Protein AF-A0A949H3P2-F1 (afdb_monomer)

Radius of gyration: 24.81 Å; Cα contacts (8 Å, |Δi|>4): 104; chains: 1; bounding box: 67×54×88 Å

Structure (mmCIF, N/CA/C/O backbone):
data_AF-A0A949H3P2-F1
#
_entry.id   AF-A0A949H3P2-F1
#
loop_
_atom_site.group_PDB
_atom_site.id
_atom_site.type_symbol
_atom_site.label_atom_id
_atom_site.label_alt_id
_atom_site.label_comp_id
_atom_site.label_asym_id
_atom_site.label_entity_id
_atom_site.label_seq_id
_atom_site.pdbx_PDB_ins_code
_atom_site.Cartn_x
_atom_site.Cartn_y
_atom_site.Cartn_z
_atom_site.occupancy
_atom_site.B_iso_or_equiv
_atom_site.auth_seq_id
_atom_site.auth_comp_id
_atom_site.auth_asym_id
_atom_site.auth_atom_id
_atom_site.pdbx_PDB_model_num
ATOM 1 N N . MET A 1 1 ? -2.765 39.772 37.974 1.00 47.19 1 MET A N 1
ATOM 2 C CA . MET A 1 1 ? -1.902 38.579 37.966 1.00 47.19 1 MET A CA 1
ATOM 3 C C . MET A 1 1 ? -2.764 37.468 37.412 1.00 47.19 1 MET A C 1
ATOM 5 O O . MET A 1 1 ? -3.683 37.056 38.102 1.00 47.19 1 MET A O 1
ATOM 9 N N . SER A 1 2 ? -2.612 37.157 36.127 1.00 53.91 2 SER A N 1
ATOM 10 C CA . SER A 1 2 ? -3.317 36.049 35.480 1.00 53.91 2 SER A CA 1
ATOM 11 C C . SER A 1 2 ? -2.620 34.759 35.886 1.00 53.91 2 SER A C 1
ATOM 13 O O . SER A 1 2 ? -1.407 34.658 35.737 1.00 53.91 2 SER A O 1
ATOM 15 N N . GLU A 1 3 ? -3.372 33.832 36.465 1.00 58.78 3 GLU A N 1
ATOM 16 C CA . GLU A 1 3 ? -2.893 32.491 36.778 1.00 58.78 3 GLU A CA 1
ATOM 17 C C . GLU A 1 3 ? -2.664 31.757 35.453 1.00 58.78 3 GLU A C 1
ATOM 19 O O . GLU A 1 3 ? -3.618 31.399 34.760 1.00 58.78 3 GLU A O 1
ATOM 24 N N . ASP A 1 4 ? -1.393 31.602 35.074 1.00 55.44 4 ASP A N 1
ATOM 25 C CA . ASP A 1 4 ? -0.983 30.691 34.009 1.00 55.44 4 ASP A CA 1
ATOM 26 C C . ASP A 1 4 ? -1.389 29.282 34.438 1.00 55.44 4 ASP A C 1
ATOM 28 O O . ASP A 1 4 ? -0.782 28.659 35.307 1.00 55.44 4 ASP A O 1
ATOM 32 N N . THR A 1 5 ? -2.495 28.811 33.872 1.00 59.44 5 THR A N 1
ATOM 33 C CA . THR A 1 5 ? -2.928 27.429 34.030 1.00 59.44 5 THR A CA 1
ATOM 34 C C . THR A 1 5 ? -2.020 26.593 33.139 1.00 59.44 5 THR A C 1
ATOM 36 O O . THR A 1 5 ? -2.173 26.609 31.918 1.00 59.44 5 THR A O 1
ATOM 39 N N . GLU A 1 6 ? -1.042 25.909 33.733 1.00 57.25 6 GLU A N 1
ATOM 40 C CA . GLU A 1 6 ? -0.244 24.907 33.028 1.00 57.25 6 GLU A CA 1
ATOM 41 C C . GLU A 1 6 ? -1.184 23.804 32.531 1.00 57.25 6 GLU A C 1
ATOM 43 O O . GLU A 1 6 ? -1.731 23.018 33.304 1.00 57.25 6 GLU A O 1
ATOM 48 N N . VAL A 1 7 ? -1.430 23.789 31.222 1.00 65.62 7 VAL A N 1
ATOM 49 C CA . VAL A 1 7 ? -2.172 22.713 30.570 1.00 65.62 7 VAL A CA 1
ATOM 50 C C . VAL A 1 7 ? -1.213 21.539 30.420 1.00 65.62 7 VAL A C 1
ATOM 52 O O . VAL A 1 7 ? -0.327 21.554 29.566 1.00 65.62 7 VAL A O 1
ATOM 55 N N . GLU A 1 8 ? -1.379 20.528 31.267 1.00 52.94 8 GLU A N 1
ATOM 56 C CA . GLU A 1 8 ? -0.684 19.251 31.137 1.00 52.94 8 GLU A CA 1
ATOM 57 C C . GLU A 1 8 ? -1.173 18.548 29.860 1.00 52.94 8 GLU A C 1
ATOM 59 O O . GLU A 1 8 ? -2.306 18.071 29.773 1.00 52.94 8 GLU A O 1
ATOM 64 N N . TYR A 1 9 ? -0.327 18.532 28.828 1.00 47.56 9 TYR A N 1
ATOM 65 C CA . TYR A 1 9 ? -0.594 17.791 27.600 1.00 47.56 9 TYR A CA 1
ATOM 66 C C . TYR A 1 9 ? -0.363 16.302 27.854 1.00 47.56 9 TYR A C 1
ATOM 68 O O . TYR A 1 9 ? 0.761 15.807 27.775 1.00 47.56 9 TYR A O 1
ATOM 76 N N . VAL A 1 10 ? -1.442 15.577 28.136 1.00 54.66 10 VAL A N 1
ATOM 77 C CA . VAL A 1 10 ? -1.427 14.113 28.123 1.00 54.66 10 VAL A CA 1
ATOM 78 C C . VAL A 1 10 ? -1.376 13.671 26.663 1.00 54.66 10 VAL A C 1
ATOM 80 O O . VAL A 1 10 ? -2.341 13.852 25.917 1.00 54.66 10 VAL A O 1
ATOM 83 N N . ALA A 1 11 ? -0.229 13.137 26.235 1.00 51.66 11 ALA A N 1
ATOM 84 C CA . ALA A 1 11 ? -0.113 12.523 24.921 1.00 51.66 11 ALA A CA 1
ATOM 85 C C . ALA A 1 11 ? -1.150 11.388 24.816 1.00 51.66 11 ALA A C 1
ATOM 87 O O . ALA A 1 11 ? -1.267 10.592 25.750 1.00 51.66 11 ALA A O 1
ATOM 88 N N . PRO A 1 12 ? -1.931 11.320 23.729 1.00 49.44 12 PRO A N 1
ATOM 89 C CA . PRO A 1 12 ? -2.930 10.276 23.582 1.00 49.44 12 PRO A CA 1
ATOM 90 C C . PRO A 1 12 ? -2.289 8.882 23.644 1.00 49.44 12 PRO A C 1
ATOM 92 O O . PRO A 1 12 ? -1.282 8.636 22.989 1.00 49.44 12 PRO A O 1
ATOM 95 N N . GLU A 1 13 ? -2.901 7.955 24.388 1.00 55.50 13 GLU A N 1
ATOM 96 C CA . GLU A 1 13 ? -2.441 6.557 24.520 1.00 55.50 13 GLU A CA 1
ATOM 97 C C . GLU A 1 13 ? -2.576 5.732 23.224 1.00 55.50 13 GLU A C 1
ATOM 99 O O . GLU A 1 13 ? -2.199 4.563 23.185 1.00 55.50 13 GLU A O 1
ATOM 104 N N . TYR A 1 14 ? -3.132 6.308 22.155 1.00 54.78 14 TYR A N 1
ATOM 105 C CA . TYR A 1 14 ? -3.393 5.608 20.903 1.00 54.78 14 TYR A CA 1
ATOM 106 C C . TYR A 1 14 ? -2.238 5.772 19.917 1.00 54.78 14 TYR A C 1
ATOM 108 O O . TYR A 1 14 ? -1.841 6.873 19.535 1.00 54.78 14 TYR A O 1
ATOM 116 N N . GLU A 1 15 ? -1.741 4.628 19.466 1.00 71.44 15 GLU A N 1
ATOM 117 C CA . GLU A 1 15 ? -0.728 4.500 18.431 1.00 71.44 15 GLU A CA 1
ATOM 118 C C . GLU A 1 15 ? -1.232 5.099 17.102 1.00 71.44 15 GLU A C 1
ATOM 120 O O . GLU A 1 15 ? -2.296 4.730 16.592 1.00 71.44 15 GLU A O 1
ATOM 125 N N . SER A 1 16 ? -0.486 6.059 16.550 1.00 83.44 16 SER A N 1
ATOM 126 C CA . SER A 1 16 ? -0.881 6.766 15.329 1.00 83.44 16 SER A CA 1
ATOM 127 C C . SER A 1 16 ? -0.686 5.884 14.099 1.00 83.44 16 SER A C 1
ATOM 129 O O . SER A 1 16 ? 0.437 5.526 13.753 1.00 83.44 16 SER A O 1
ATOM 131 N N . VAL A 1 17 ? -1.779 5.617 13.382 1.00 85.00 17 VAL A N 1
ATOM 132 C CA . VAL A 1 17 ? -1.786 4.870 12.112 1.00 85.00 17 VAL A CA 1
ATOM 133 C C . VAL A 1 17 ? -0.827 5.472 11.085 1.00 85.00 17 VAL A C 1
ATOM 135 O O . VAL A 1 17 ? -0.111 4.743 10.407 1.00 85.00 17 VAL A O 1
ATOM 138 N N . LEU A 1 18 ? -0.760 6.803 11.002 1.00 83.19 18 LEU A N 1
ATOM 139 C CA . LEU A 1 18 ? 0.145 7.476 10.072 1.00 83.19 18 LEU A CA 1
ATOM 140 C C . LEU A 1 18 ? 1.610 7.344 10.501 1.00 83.19 18 LEU A C 1
ATOM 142 O O . LEU A 1 18 ? 2.471 7.183 9.645 1.00 83.19 18 LEU A O 1
ATOM 146 N N . LEU A 1 19 ? 1.900 7.364 11.808 1.00 82.69 19 LEU A N 1
ATOM 147 C CA . LEU A 1 19 ? 3.266 7.135 12.296 1.00 82.69 19 LEU A CA 1
ATOM 148 C C . LEU A 1 19 ? 3.689 5.673 12.122 1.00 82.69 19 LEU A C 1
ATOM 150 O O . LEU A 1 19 ? 4.838 5.413 11.784 1.00 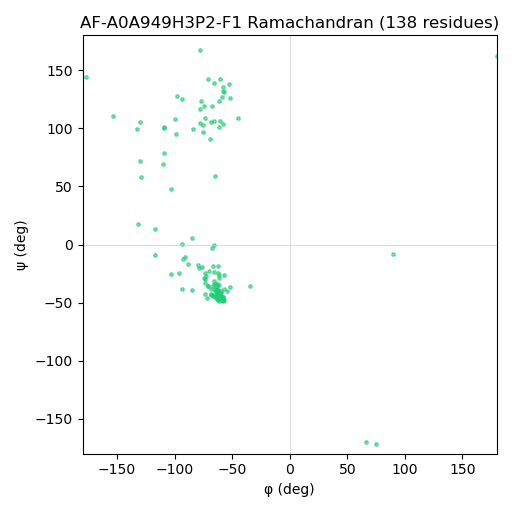82.69 19 LEU A O 1
ATOM 154 N N . ASN A 1 20 ? 2.766 4.728 12.291 1.00 82.69 20 ASN A N 1
ATOM 155 C CA . ASN A 1 20 ? 3.016 3.313 12.026 1.00 82.69 20 ASN A CA 1
ATOM 156 C C . ASN A 1 20 ? 3.287 3.053 10.547 1.00 82.69 20 ASN A C 1
ATOM 158 O O . ASN A 1 20 ? 4.238 2.349 10.216 1.00 82.69 20 ASN A O 1
ATOM 162 N N . ALA A 1 21 ? 2.476 3.644 9.666 1.00 84.12 21 ALA A N 1
ATOM 163 C CA . ALA A 1 21 ? 2.696 3.598 8.228 1.00 84.12 21 ALA A CA 1
ATOM 164 C C . ALA A 1 21 ? 4.068 4.190 7.883 1.00 84.12 21 ALA A C 1
ATOM 166 O O . ALA A 1 21 ? 4.862 3.540 7.213 1.00 84.12 21 ALA A O 1
ATOM 167 N N . PHE A 1 22 ? 4.398 5.360 8.434 1.00 80.56 22 PHE A N 1
ATOM 168 C CA . PHE A 1 22 ? 5.703 5.990 8.250 1.00 80.56 22 PHE A CA 1
ATOM 169 C C . PHE A 1 22 ? 6.868 5.096 8.717 1.00 80.56 22 PHE A C 1
ATOM 171 O O . PHE A 1 22 ? 7.848 4.928 7.999 1.00 80.56 22 PHE A O 1
ATOM 178 N N . ALA A 1 23 ? 6.762 4.463 9.888 1.00 78.31 23 ALA A N 1
ATOM 179 C CA . ALA A 1 23 ? 7.802 3.576 10.417 1.00 78.31 23 ALA A CA 1
ATOM 180 C C . ALA A 1 23 ? 7.943 2.251 9.639 1.00 78.31 23 ALA A C 1
ATOM 182 O O . ALA A 1 23 ? 8.989 1.602 9.698 1.00 78.31 23 ALA A O 1
ATOM 183 N N . LEU A 1 24 ? 6.888 1.825 8.937 1.00 74.81 24 LEU A N 1
ATOM 184 C CA . LEU A 1 24 ? 6.923 0.674 8.034 1.00 74.81 24 LEU A CA 1
ATOM 185 C C . LEU A 1 24 ? 7.673 0.979 6.740 1.00 74.81 24 LEU A C 1
ATOM 187 O O . LEU A 1 24 ? 8.287 0.070 6.187 1.00 74.81 24 LEU A O 1
ATOM 191 N N . VAL A 1 25 ? 7.606 2.223 6.263 1.00 73.81 25 VAL A N 1
ATOM 192 C CA . VAL A 1 25 ? 8.110 2.590 4.933 1.00 73.81 25 VAL A CA 1
ATOM 193 C C . VAL A 1 25 ? 9.448 3.307 4.946 1.00 73.81 25 VAL A C 1
ATOM 195 O O . VAL A 1 25 ? 10.209 3.226 3.985 1.00 73.81 25 VAL A O 1
ATOM 198 N N . ASN A 1 26 ? 9.765 3.980 6.046 1.00 72.06 26 ASN A N 1
ATOM 199 C CA . ASN A 1 26 ? 10.984 4.749 6.167 1.00 72.06 26 ASN A CA 1
ATOM 200 C C . ASN A 1 26 ? 12.043 3.944 6.936 1.00 72.06 26 ASN A C 1
ATOM 202 O O . ASN A 1 26 ? 11.944 3.739 8.148 1.00 72.06 26 ASN A O 1
ATOM 206 N N . SER A 1 27 ? 13.066 3.484 6.211 1.00 64.06 27 SER A N 1
ATOM 207 C CA . SER A 1 27 ? 14.192 2.699 6.739 1.00 64.06 27 SER A CA 1
ATOM 208 C C . SER A 1 27 ? 15.015 3.441 7.791 1.00 64.06 27 SER A C 1
ATOM 210 O O . SER A 1 27 ? 15.580 2.801 8.676 1.00 64.06 27 SER A O 1
ATOM 212 N N . GLU A 1 28 ? 15.030 4.775 7.760 1.00 65.06 28 GLU A N 1
ATOM 213 C CA . GLU A 1 28 ? 15.676 5.603 8.783 1.00 65.06 28 GLU A CA 1
ATOM 214 C C . GLU A 1 28 ? 14.817 5.734 10.052 1.00 65.06 28 GLU A C 1
ATOM 216 O O . GLU A 1 28 ? 15.335 6.033 11.129 1.00 65.06 28 GLU A O 1
ATOM 221 N N . ALA A 1 29 ? 13.507 5.488 9.947 1.00 58.28 29 ALA A N 1
ATOM 222 C CA . ALA A 1 29 ? 12.546 5.673 11.030 1.00 58.28 29 ALA A CA 1
ATOM 223 C C . ALA A 1 29 ? 12.293 4.414 11.877 1.00 58.28 29 ALA A C 1
ATOM 225 O O . ALA A 1 29 ? 11.685 4.521 12.946 1.00 58.28 29 ALA A O 1
ATOM 226 N N . GLY A 1 30 ? 12.738 3.222 11.455 1.00 59.06 30 GLY A N 1
ATOM 227 C CA . GLY A 1 30 ? 12.522 2.019 12.259 1.00 59.06 30 GLY A CA 1
ATOM 228 C C . GLY A 1 30 ? 13.053 0.698 11.701 1.00 59.06 30 GLY A C 1
ATOM 229 O O . GLY A 1 30 ? 13.284 0.519 10.510 1.00 59.06 30 GLY A O 1
ATOM 230 N N . ALA A 1 31 ? 13.175 -0.284 12.601 1.00 63.19 31 ALA A N 1
ATOM 231 C CA . ALA A 1 31 ? 13.679 -1.627 12.296 1.00 63.19 31 ALA A CA 1
ATOM 232 C C . ALA A 1 31 ? 12.766 -2.452 11.366 1.00 63.19 31 ALA A C 1
ATOM 234 O O . ALA A 1 31 ? 13.226 -3.433 10.789 1.00 63.19 31 ALA A O 1
ATOM 235 N N . ARG A 1 32 ? 11.480 -2.087 11.223 1.00 64.25 32 ARG A N 1
ATOM 236 C CA . ARG A 1 32 ? 10.526 -2.829 10.376 1.00 64.25 32 ARG A CA 1
ATOM 237 C C . ARG A 1 32 ? 10.773 -2.609 8.886 1.00 64.25 32 ARG A C 1
ATOM 239 O O . ARG A 1 32 ? 10.757 -3.585 8.148 1.00 64.25 32 ARG A O 1
ATOM 246 N N . ALA A 1 33 ? 11.042 -1.378 8.459 1.00 65.12 33 ALA A N 1
ATOM 247 C CA . ALA A 1 33 ? 11.333 -1.063 7.059 1.00 65.12 33 ALA A CA 1
ATOM 248 C C . ALA A 1 33 ? 12.596 -1.787 6.546 1.00 65.12 33 ALA A C 1
ATOM 250 O O . ALA A 1 33 ? 12.633 -2.264 5.413 1.00 65.12 33 ALA A O 1
ATOM 251 N N . ALA A 1 34 ? 13.603 -1.974 7.408 1.00 66.88 34 ALA A N 1
ATOM 252 C CA . ALA A 1 34 ? 14.844 -2.671 7.058 1.00 66.88 34 ALA A CA 1
ATOM 253 C C . ALA A 1 34 ? 14.652 -4.152 6.666 1.00 66.88 34 ALA A C 1
ATOM 255 O O . ALA A 1 34 ? 15.530 -4.731 6.034 1.00 66.88 34 ALA A O 1
ATOM 256 N N . LEU A 1 35 ? 13.521 -4.771 7.025 1.00 70.25 35 LEU A N 1
ATOM 257 C CA . LEU A 1 35 ? 13.233 -6.175 6.707 1.00 70.25 35 LEU A CA 1
ATOM 258 C C . LEU A 1 35 ? 12.815 -6.400 5.247 1.00 70.25 35 LEU A C 1
ATOM 260 O O . LEU A 1 35 ? 12.878 -7.535 4.783 1.00 70.25 35 LEU A O 1
ATOM 264 N N . TYR A 1 36 ? 12.374 -5.353 4.543 1.00 69.00 36 TYR A N 1
ATOM 265 C CA . TYR A 1 36 ? 11.751 -5.470 3.217 1.00 69.00 36 TYR A CA 1
ATOM 266 C C . 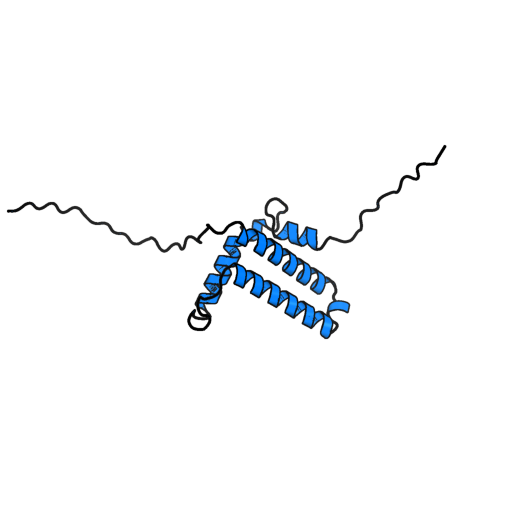TYR A 1 36 ? 12.545 -4.773 2.100 1.00 69.00 36 TYR A C 1
ATOM 268 O O . TYR A 1 36 ? 12.270 -4.992 0.922 1.00 69.00 36 TYR A O 1
ATOM 276 N N . GLY A 1 37 ? 13.579 -4.003 2.456 1.00 74.00 37 GLY A N 1
ATOM 277 C CA . GLY A 1 37 ? 14.376 -3.233 1.502 1.00 74.00 37 GLY A CA 1
ATOM 278 C C . GLY A 1 37 ? 13.651 -1.977 0.993 1.00 74.00 37 GLY A C 1
ATOM 279 O O . GLY A 1 37 ? 12.617 -1.589 1.543 1.00 74.00 37 GLY A O 1
ATOM 280 N N . PRO A 1 38 ? 14.210 -1.292 -0.018 1.00 79.25 38 PRO A N 1
ATOM 281 C CA . PRO A 1 38 ? 13.618 -0.077 -0.559 1.00 79.25 38 PRO A CA 1
ATOM 282 C C . PRO A 1 38 ? 12.274 -0.318 -1.255 1.00 79.25 38 PRO A C 1
ATOM 284 O O . PRO A 1 38 ? 12.108 -1.259 -2.030 1.00 79.25 38 PRO A O 1
ATOM 287 N N . PHE A 1 39 ? 11.321 0.587 -1.027 1.00 79.75 39 PHE A N 1
ATOM 288 C CA . PHE A 1 39 ? 9.946 0.449 -1.518 1.00 79.75 39 PHE A CA 1
ATOM 289 C C . PHE A 1 39 ? 9.849 0.345 -3.047 1.00 79.75 39 PHE A C 1
ATOM 291 O O . PHE A 1 39 ? 9.135 -0.509 -3.565 1.00 79.75 39 PHE A O 1
ATOM 298 N N . TRP A 1 40 ? 10.584 1.183 -3.782 1.00 80.75 40 TRP A N 1
ATOM 299 C CA . TRP A 1 40 ? 10.546 1.196 -5.250 1.00 80.75 40 TRP A CA 1
ATOM 300 C C . TRP A 1 40 ? 11.045 -0.118 -5.871 1.00 80.75 40 TRP A C 1
ATOM 302 O O . TRP A 1 40 ? 10.527 -0.547 -6.900 1.00 80.75 40 TRP A O 1
ATOM 312 N N . GLU A 1 41 ? 12.021 -0.781 -5.246 1.00 84.50 41 GLU A N 1
ATOM 313 C CA . GLU A 1 41 ? 12.517 -2.085 -5.697 1.00 84.50 41 GLU A CA 1
ATOM 314 C C . GLU A 1 41 ? 11.457 -3.164 -5.503 1.00 84.50 41 GLU A C 1
ATOM 316 O O . GLU A 1 41 ? 11.225 -3.974 -6.401 1.00 84.50 41 GLU A O 1
ATOM 321 N N . ASP A 1 42 ? 10.768 -3.151 -4.361 1.00 83.50 42 ASP A N 1
ATOM 322 C CA . ASP A 1 42 ? 9.762 -4.161 -4.060 1.00 83.50 42 ASP A CA 1
ATOM 323 C C . ASP A 1 42 ? 8.599 -4.133 -5.056 1.00 83.50 42 ASP A C 1
ATOM 325 O O . ASP A 1 42 ? 8.229 -5.165 -5.618 1.00 83.50 42 ASP A O 1
ATOM 329 N N . TYR A 1 43 ? 8.074 -2.949 -5.375 1.00 87.25 43 TYR A N 1
ATOM 330 C CA . TYR A 1 43 ? 6.946 -2.850 -6.303 1.00 87.25 43 TYR A CA 1
ATOM 331 C C . TYR A 1 43 ? 7.313 -3.078 -7.761 1.00 87.25 43 TYR A C 1
ATOM 333 O O . TYR A 1 43 ? 6.485 -3.605 -8.507 1.00 87.25 43 TYR A O 1
ATOM 341 N N . ARG A 1 44 ? 8.545 -2.766 -8.173 1.00 87.56 44 ARG A N 1
ATOM 342 C CA . ARG A 1 44 ? 9.040 -3.197 -9.486 1.00 87.56 44 ARG A CA 1
ATOM 343 C C . ARG A 1 44 ? 9.120 -4.727 -9.567 1.00 87.56 44 ARG A C 1
ATOM 345 O O . ARG A 1 44 ? 8.717 -5.292 -10.582 1.00 87.56 44 ARG A O 1
ATOM 352 N N . ARG A 1 45 ? 9.537 -5.415 -8.491 1.00 87.31 45 ARG A N 1
ATOM 353 C CA . ARG A 1 45 ? 9.507 -6.892 -8.430 1.00 87.31 45 ARG A CA 1
ATOM 354 C C . ARG A 1 45 ? 8.079 -7.422 -8.517 1.00 87.31 45 ARG A C 1
ATOM 356 O O . ARG A 1 45 ? 7.825 -8.339 -9.292 1.00 87.31 45 ARG A O 1
ATOM 363 N N . VAL A 1 46 ? 7.140 -6.835 -7.772 1.00 87.62 46 VAL A N 1
ATOM 364 C CA . VAL A 1 46 ? 5.718 -7.224 -7.825 1.00 87.62 46 VAL A CA 1
ATOM 365 C C . VAL A 1 46 ? 5.143 -7.046 -9.231 1.00 87.62 46 VAL A C 1
ATOM 367 O O . VAL A 1 46 ? 4.479 -7.957 -9.723 1.00 87.62 46 VAL A O 1
ATOM 370 N N . ALA A 1 47 ? 5.412 -5.914 -9.886 1.00 87.12 47 ALA A N 1
ATOM 371 C CA . ALA A 1 47 ? 4.984 -5.652 -11.258 1.00 87.12 47 ALA A CA 1
ATOM 372 C C . ALA A 1 47 ? 5.541 -6.701 -12.235 1.00 87.12 47 ALA A C 1
ATOM 374 O O . ALA A 1 47 ? 4.780 -7.300 -12.991 1.00 87.12 47 ALA A O 1
ATOM 375 N N . SER A 1 48 ? 6.844 -6.990 -12.154 1.00 85.44 48 SER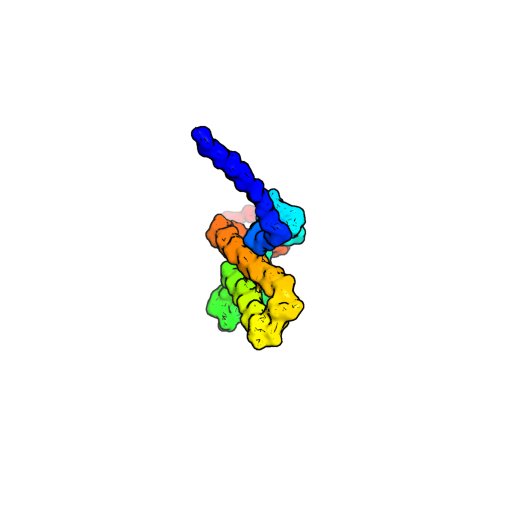 A N 1
ATOM 376 C CA . SER A 1 48 ? 7.503 -8.019 -12.969 1.00 85.44 48 SER A CA 1
ATOM 377 C C . SER A 1 48 ? 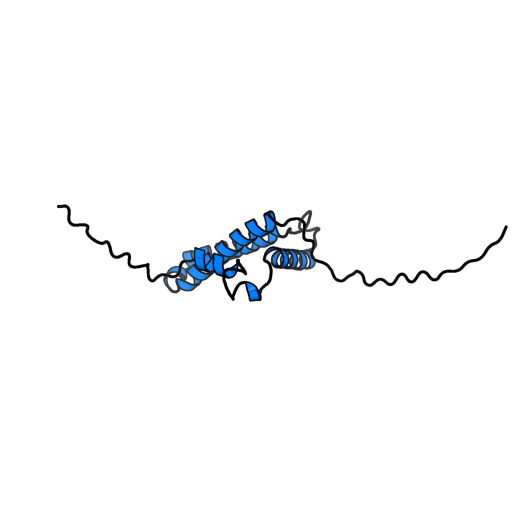6.874 -9.407 -12.775 1.00 85.44 48 SER A C 1
ATOM 379 O O . SER A 1 48 ? 6.472 -10.053 -13.744 1.00 85.44 48 SER A O 1
ATOM 381 N N . ILE A 1 49 ? 6.677 -9.835 -11.520 1.00 84.62 49 ILE A N 1
ATOM 382 C CA . ILE A 1 49 ? 6.014 -11.109 -11.201 1.00 84.62 49 ILE A CA 1
ATOM 383 C C . ILE A 1 49 ? 4.595 -11.139 -11.776 1.00 84.62 49 ILE A C 1
ATOM 385 O O . ILE A 1 49 ? 4.216 -12.126 -12.403 1.00 84.62 49 ILE A O 1
ATOM 389 N N . PHE A 1 50 ? 3.805 -10.079 -11.590 1.00 85.44 50 PHE A N 1
ATOM 390 C CA . PHE A 1 50 ? 2.434 -10.030 -12.096 1.00 85.44 50 PHE A CA 1
ATOM 391 C C . PHE A 1 50 ? 2.387 -10.139 -13.625 1.00 85.44 50 PHE A C 1
ATOM 393 O O . PHE A 1 50 ? 1.641 -10.966 -14.148 1.00 85.44 50 PHE A O 1
ATOM 400 N N . ASN A 1 51 ? 3.233 -9.385 -14.327 1.00 86.00 51 ASN A N 1
ATOM 401 C CA . ASN A 1 51 ? 3.313 -9.395 -15.791 1.00 86.00 51 ASN A CA 1
ATOM 402 C C . ASN A 1 51 ? 3.810 -10.741 -16.350 1.00 86.00 51 ASN A C 1
ATOM 404 O O . ASN A 1 51 ? 3.508 -11.088 -17.487 1.00 86.00 51 ASN A O 1
ATOM 408 N N . SER A 1 52 ? 4.542 -11.535 -15.557 1.00 84.50 52 SER A N 1
ATOM 409 C CA . SER A 1 52 ? 4.907 -12.909 -15.938 1.00 84.50 52 SER A CA 1
ATOM 410 C C . SER A 1 52 ? 3.738 -13.901 -15.858 1.00 84.50 52 SER A C 1
ATOM 412 O O . SER A 1 52 ? 3.753 -14.933 -16.526 1.00 84.50 52 SER A O 1
ATOM 414 N N . LEU A 1 53 ? 2.731 -13.608 -15.027 1.00 82.56 53 LEU A N 1
ATOM 415 C CA . LEU A 1 53 ? 1.559 -14.463 -14.816 1.00 82.56 53 LEU A CA 1
ATOM 416 C C . LEU A 1 53 ? 0.396 -14.071 -15.726 1.00 82.56 53 LEU A C 1
ATOM 418 O O . LEU A 1 53 ? -0.339 -14.939 -16.193 1.00 82.56 53 LEU A O 1
ATOM 422 N N . VAL A 1 54 ? 0.222 -12.768 -15.932 1.00 77.69 54 VAL A N 1
ATOM 423 C CA . VAL A 1 54 ? -0.772 -12.180 -16.824 1.00 77.69 54 VAL A CA 1
ATOM 424 C C . VAL A 1 54 ? -0.005 -11.612 -18.008 1.00 77.69 54 VAL A C 1
ATOM 426 O O . VAL A 1 54 ? 0.625 -10.562 -17.855 1.00 77.69 54 VAL A O 1
ATOM 429 N N . PRO A 1 55 ? 0.016 -12.317 -19.150 1.00 62.84 55 PRO A N 1
ATOM 430 C CA . PRO A 1 55 ? 0.825 -11.896 -20.275 1.00 62.84 55 PRO A CA 1
ATOM 431 C C . PRO A 1 55 ? 0.387 -10.500 -20.747 1.00 62.84 55 PRO A C 1
ATOM 433 O O . PRO A 1 55 ? -0.787 -10.129 -20.700 1.00 62.84 55 PRO A O 1
ATOM 436 N N . ALA A 1 56 ? 1.376 -9.693 -21.136 1.00 60.00 56 ALA A N 1
ATOM 437 C CA . ALA A 1 56 ? 1.208 -8.276 -21.461 1.00 60.00 56 ALA A CA 1
ATOM 438 C C . ALA A 1 56 ? 0.334 -8.015 -22.704 1.00 60.00 56 ALA A C 1
ATOM 440 O O . ALA A 1 56 ? 0.112 -6.878 -23.078 1.00 60.00 56 ALA A O 1
ATOM 441 N N . ASP A 1 57 ? -0.180 -9.038 -23.376 1.00 64.25 57 ASP A N 1
ATOM 442 C CA . ASP A 1 57 ? -1.206 -8.892 -24.409 1.00 64.25 57 ASP A CA 1
ATOM 443 C C . ASP A 1 57 ? -2.622 -8.715 -23.825 1.00 64.25 57 ASP A C 1
ATOM 445 O O . ASP A 1 57 ? -3.516 -8.232 -24.521 1.00 64.25 57 ASP A O 1
ATOM 449 N N . GLU A 1 58 ? -2.837 -9.053 -22.548 1.00 64.50 58 GLU A N 1
ATOM 450 C CA . GLU A 1 58 ? -4.096 -8.798 -21.829 1.00 64.50 58 GLU A CA 1
ATOM 451 C C . GLU A 1 58 ? -4.143 -7.411 -21.153 1.00 64.50 58 GLU A C 1
ATOM 453 O O . GLU A 1 58 ? -5.218 -6.915 -20.802 1.00 64.50 58 GLU A O 1
ATOM 458 N N . LEU A 1 59 ? -2.987 -6.765 -20.993 1.00 66.31 59 LEU A N 1
ATOM 459 C CA . LEU A 1 59 ? -2.805 -5.407 -20.481 1.00 66.31 59 LEU A CA 1
ATOM 460 C C . LEU A 1 59 ? -1.898 -4.691 -21.474 1.00 66.31 59 LEU A C 1
ATOM 462 O O . LEU A 1 59 ? -0.723 -4.995 -21.431 1.00 66.31 59 LEU A O 1
ATOM 466 N N . ASP A 1 60 ? -2.403 -3.776 -22.313 1.00 70.12 60 ASP A N 1
ATOM 467 C CA . ASP A 1 60 ? -1.691 -3.186 -23.475 1.00 70.12 60 ASP A CA 1
ATOM 468 C C . ASP A 1 60 ? -0.162 -2.965 -23.314 1.00 70.12 60 ASP A C 1
ATOM 470 O O . ASP A 1 60 ? 0.566 -3.165 -24.281 1.00 70.12 60 ASP A O 1
ATOM 474 N N . ASP A 1 61 ? 0.328 -2.605 -22.115 1.00 73.06 61 ASP A N 1
ATOM 475 C CA . ASP A 1 61 ? 1.756 -2.422 -21.796 1.00 73.06 61 ASP A CA 1
ATOM 476 C C . ASP A 1 61 ? 2.220 -3.124 -20.489 1.00 73.06 61 ASP A C 1
ATOM 478 O O . ASP A 1 61 ? 3.254 -2.788 -19.907 1.00 73.06 61 ASP A O 1
ATOM 482 N N . GLY A 1 62 ? 1.454 -4.092 -19.982 1.00 80.94 62 GLY A N 1
ATOM 483 C CA . GLY A 1 62 ? 1.648 -4.676 -18.656 1.00 80.94 62 GLY A CA 1
ATOM 484 C C . GLY A 1 62 ? 1.381 -3.680 -17.521 1.00 80.94 62 GLY A C 1
ATOM 485 O O 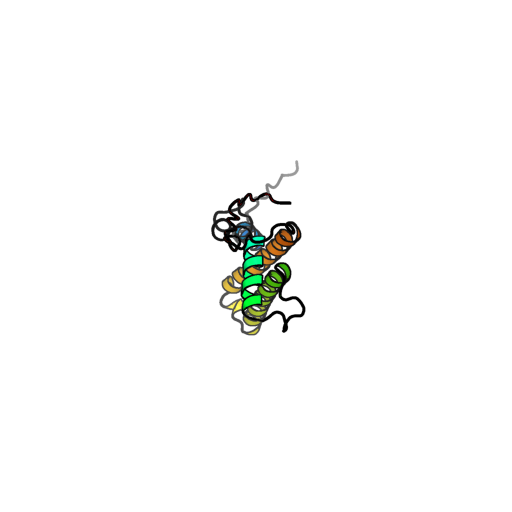. GLY A 1 62 ? 0.828 -2.596 -17.707 1.00 80.94 62 GLY A O 1
ATOM 486 N N . LEU A 1 63 ? 1.735 -4.082 -16.305 1.00 87.00 63 LEU A N 1
ATOM 487 C CA . LEU A 1 63 ? 1.558 -3.297 -15.094 1.00 87.00 63 LEU A CA 1
ATOM 488 C C . LEU A 1 63 ? 2.867 -2.578 -14.725 1.00 87.00 63 LEU A C 1
ATOM 490 O O . LEU A 1 63 ? 3.907 -3.227 -14.608 1.00 87.00 63 LEU A O 1
ATOM 494 N N . THR A 1 64 ? 2.835 -1.260 -14.514 1.00 88.62 64 THR A N 1
ATOM 495 C CA . THR A 1 64 ? 3.979 -0.494 -13.976 1.00 88.62 64 THR A CA 1
ATOM 496 C C . THR A 1 64 ? 4.107 -0.666 -12.458 1.00 88.62 64 THR A C 1
ATOM 498 O O . THR A 1 64 ? 3.183 -1.135 -11.790 1.00 88.62 64 THR A O 1
ATOM 501 N N . ALA A 1 65 ? 5.230 -0.242 -11.866 1.00 89.12 65 ALA A N 1
ATOM 502 C CA . ALA A 1 65 ? 5.408 -0.270 -10.411 1.00 89.12 65 ALA A CA 1
ATOM 503 C C . ALA A 1 65 ? 4.357 0.586 -9.677 1.00 89.12 65 ALA A C 1
ATOM 505 O O . ALA A 1 65 ? 3.781 0.155 -8.680 1.00 89.12 65 ALA A O 1
ATOM 506 N N . GLU A 1 66 ? 4.035 1.772 -10.193 1.00 90.38 66 GLU A N 1
ATOM 507 C CA . GLU A 1 66 ? 2.986 2.642 -9.649 1.00 90.38 66 GLU A CA 1
ATOM 508 C C . GLU A 1 66 ? 1.617 1.967 -9.728 1.00 90.38 66 GLU A C 1
ATOM 510 O O . GLU A 1 66 ? 0.836 2.009 -8.775 1.00 90.38 66 GLU A O 1
ATOM 515 N N . GLN A 1 67 ? 1.331 1.305 -10.849 1.00 89.75 67 GLN A N 1
ATOM 516 C CA . GLN A 1 67 ? 0.102 0.538 -11.009 1.00 89.75 67 GLN A CA 1
ATOM 517 C C . GLN A 1 67 ? 0.067 -0.666 -10.052 1.00 89.75 67 GLN A C 1
ATOM 519 O O . GLN A 1 67 ? -1.001 -0.965 -9.518 1.00 89.75 67 GLN A O 1
ATOM 524 N N . ALA A 1 68 ? 1.207 -1.300 -9.747 1.00 91.12 68 ALA A N 1
ATOM 525 C CA . ALA A 1 68 ? 1.302 -2.381 -8.754 1.00 91.12 68 ALA A CA 1
ATOM 526 C C . ALA A 1 68 ? 0.965 -1.873 -7.356 1.00 91.12 68 ALA A C 1
ATOM 528 O O . ALA A 1 68 ? 0.195 -2.502 -6.626 1.00 91.12 68 ALA A O 1
ATOM 529 N N . ILE A 1 69 ? 1.464 -0.691 -7.002 1.00 91.88 69 ILE A N 1
ATOM 530 C CA . ILE A 1 69 ? 1.133 -0.040 -5.735 1.00 91.88 69 ILE A CA 1
ATOM 531 C C . ILE A 1 69 ? -0.364 0.273 -5.668 1.00 91.88 69 ILE A C 1
ATOM 533 O O . ILE A 1 69 ? -1.024 -0.066 -4.684 1.00 91.88 69 ILE A O 1
ATOM 537 N N . LEU A 1 70 ? -0.936 0.865 -6.720 1.00 91.75 70 LEU A N 1
ATOM 538 C CA . LEU A 1 70 ? -2.367 1.186 -6.776 1.00 91.75 70 LEU A CA 1
ATOM 539 C C . LEU A 1 70 ? -3.254 -0.066 -6.749 1.00 91.75 70 LEU A C 1
ATOM 541 O O . LEU A 1 70 ? -4.326 -0.050 -6.132 1.00 91.75 70 LEU A O 1
ATOM 545 N N . PHE A 1 71 ? -2.805 -1.166 -7.350 1.00 90.88 71 PHE A N 1
ATOM 546 C CA . PHE A 1 71 ? -3.455 -2.468 -7.236 1.00 90.88 71 PHE A CA 1
ATOM 547 C C . PHE A 1 71 ? -3.478 -2.946 -5.776 1.00 90.88 71 PHE A C 1
ATOM 549 O O . PHE A 1 71 ? -4.534 -3.314 -5.252 1.00 90.88 71 PHE A O 1
ATOM 556 N N . MET A 1 72 ? -2.352 -2.843 -5.067 1.00 92.88 72 MET A N 1
ATOM 557 C CA . MET A 1 72 ? -2.259 -3.200 -3.648 1.00 92.88 72 MET A CA 1
ATOM 558 C C . MET A 1 72 ? -3.116 -2.293 -2.753 1.00 92.88 72 MET A C 1
ATOM 560 O O . MET A 1 72 ? -3.799 -2.791 -1.855 1.00 92.88 72 MET A O 1
ATOM 564 N N . VAL A 1 73 ? -3.170 -0.983 -3.016 1.00 94.25 73 VAL A N 1
ATOM 565 C CA . VAL A 1 73 ? -4.093 -0.057 -2.330 1.00 94.25 73 VAL A CA 1
ATOM 566 C C . VAL A 1 73 ? -5.545 -0.473 -2.566 1.00 94.25 73 VAL A C 1
ATOM 568 O O . VAL A 1 73 ? -6.325 -0.563 -1.615 1.00 94.25 73 VAL A O 1
ATOM 571 N N . SER A 1 74 ? -5.907 -0.801 -3.807 1.00 93.81 74 SER A N 1
ATOM 572 C CA . SER A 1 74 ? -7.257 -1.255 -4.160 1.00 93.81 74 SER A CA 1
ATOM 573 C C . SER A 1 74 ? -7.647 -2.530 -3.404 1.00 93.81 74 SER A C 1
ATOM 575 O O . SER A 1 74 ? -8.761 -2.621 -2.884 1.00 93.81 74 SER A O 1
ATOM 577 N N . MET A 1 75 ? -6.715 -3.475 -3.233 1.00 93.00 75 MET A N 1
ATOM 578 C CA . MET A 1 75 ? -6.911 -4.669 -2.400 1.00 93.00 75 MET A CA 1
ATOM 579 C C . MET A 1 75 ? -7.215 -4.321 -0.935 1.00 93.00 75 MET A C 1
ATOM 581 O O . MET A 1 75 ? -8.097 -4.933 -0.324 1.00 93.00 75 MET A O 1
ATOM 585 N N . LYS A 1 76 ? -6.522 -3.331 -0.356 1.00 95.69 76 LYS A N 1
ATOM 586 C CA . LYS A 1 76 ? -6.776 -2.875 1.024 1.00 95.69 76 LYS A CA 1
ATOM 587 C C . LYS A 1 76 ? -8.135 -2.190 1.152 1.00 95.69 76 LYS A C 1
ATOM 589 O O . LYS A 1 76 ? -8.889 -2.512 2.069 1.00 95.69 76 LYS A O 1
ATOM 594 N N . LEU A 1 77 ? -8.500 -1.323 0.207 1.00 94.44 77 LEU A N 1
ATOM 595 C CA . LEU A 1 77 ? -9.819 -0.679 0.184 1.00 94.44 77 LEU A CA 1
ATOM 596 C C . LEU A 1 77 ? -10.958 -1.698 0.039 1.00 94.44 77 LEU A C 1
ATOM 598 O O . LEU A 1 77 ? -11.978 -1.577 0.718 1.00 94.44 77 LEU A O 1
ATOM 602 N N . GLY A 1 78 ? -10.770 -2.738 -0.777 1.00 93.75 78 GLY A N 1
ATOM 603 C CA . GLY A 1 78 ? -11.716 -3.851 -0.885 1.00 93.75 78 GLY A CA 1
ATOM 604 C C . GLY A 1 78 ? -11.906 -4.588 0.444 1.00 93.75 78 GLY A C 1
ATOM 605 O O . GLY A 1 78 ? -13.041 -4.819 0.864 1.00 93.75 78 GLY A O 1
ATOM 606 N N . ARG A 1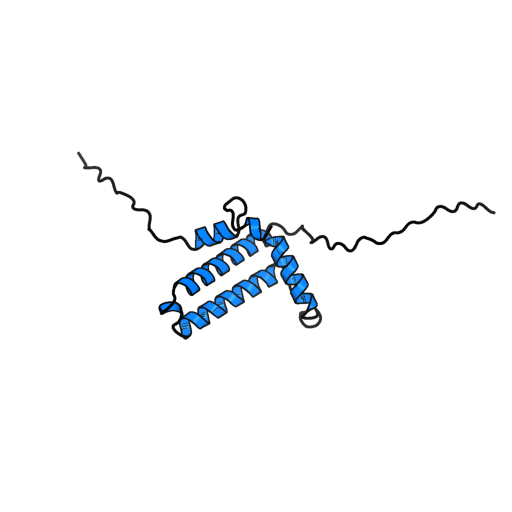 79 ? -10.810 -4.889 1.156 1.00 93.75 79 ARG A N 1
ATOM 607 C CA . ARG A 1 79 ? -10.862 -5.499 2.499 1.00 93.75 79 ARG A CA 1
ATOM 608 C C . ARG A 1 79 ? -11.576 -4.609 3.514 1.00 93.75 79 ARG A C 1
ATOM 610 O O . ARG A 1 79 ? -12.398 -5.115 4.272 1.00 93.75 79 ARG A O 1
ATOM 617 N N . LEU A 1 80 ? -11.323 -3.299 3.498 1.00 94.94 80 LEU A N 1
ATOM 618 C CA . LEU A 1 80 ? -12.021 -2.343 4.366 1.00 94.94 80 LEU A CA 1
ATOM 619 C C . LEU A 1 80 ? -13.517 -2.295 4.073 1.00 94.94 80 LEU A C 1
ATOM 621 O O . LEU A 1 80 ? -14.326 -2.373 4.994 1.00 94.94 80 LEU A O 1
ATOM 625 N N . SER A 1 81 ? -13.892 -2.209 2.796 1.00 95.50 81 SER A N 1
ATOM 626 C CA . SER A 1 81 ? -15.295 -2.230 2.381 1.00 95.50 81 SER A CA 1
ATOM 627 C C . SER A 1 81 ? -15.990 -3.506 2.860 1.00 95.50 81 SER A C 1
ATOM 629 O O . SER A 1 81 ? -17.070 -3.444 3.451 1.00 95.50 81 SER A O 1
ATOM 631 N N . TYR A 1 82 ? -15.341 -4.660 2.699 1.00 95.31 82 TYR A N 1
ATOM 632 C CA . TYR A 1 82 ? -15.855 -5.931 3.199 1.00 95.31 82 TYR A CA 1
ATOM 633 C C . TYR A 1 82 ? -16.005 -5.941 4.728 1.00 95.31 82 TYR A C 1
ATOM 635 O O . TYR A 1 82 ? -17.070 -6.288 5.236 1.00 95.31 82 TYR A O 1
ATOM 643 N N . ALA A 1 83 ? -14.987 -5.512 5.477 1.00 94.19 83 ALA A N 1
ATOM 644 C CA . ALA A 1 83 ? -15.033 -5.496 6.940 1.00 94.19 83 ALA A CA 1
ATOM 645 C C . ALA A 1 83 ? -16.139 -4.572 7.480 1.00 94.19 83 ALA A C 1
ATOM 647 O O . ALA A 1 83 ? -16.844 -4.928 8.424 1.00 94.19 83 ALA A O 1
ATOM 648 N N . LEU A 1 84 ? -16.331 -3.408 6.853 1.00 93.81 84 LEU A N 1
ATOM 649 C CA . LEU A 1 84 ? -17.396 -2.467 7.205 1.00 93.81 84 LEU A CA 1
ATOM 650 C C . LEU A 1 84 ? -18.786 -3.036 6.900 1.00 93.81 84 LEU A C 1
ATOM 652 O O . LEU A 1 84 ? -19.694 -2.920 7.718 1.00 93.81 84 LEU A O 1
ATOM 656 N N . THR A 1 85 ? -18.959 -3.656 5.732 1.00 95.56 85 THR A N 1
ATOM 657 C CA . THR A 1 85 ? -20.265 -4.174 5.286 1.00 95.56 85 THR A CA 1
ATOM 658 C C . THR A 1 85 ? -20.698 -5.435 6.027 1.00 95.56 85 THR A C 1
ATOM 660 O O . THR A 1 85 ? -21.895 -5.652 6.207 1.00 95.56 85 THR A O 1
ATOM 663 N N . THR A 1 86 ? -19.749 -6.254 6.479 1.00 95.31 86 THR A N 1
ATOM 664 C CA . THR A 1 86 ? -20.022 -7.500 7.216 1.00 95.31 86 THR A CA 1
ATOM 665 C C . THR A 1 86 ? -20.071 -7.328 8.729 1.00 95.31 86 THR A C 1
ATOM 667 O O . THR A 1 86 ? -20.509 -8.236 9.426 1.00 95.31 86 THR A O 1
ATOM 670 N N . GLY A 1 87 ? -19.651 -6.172 9.242 1.00 93.94 87 GLY A N 1
ATOM 671 C CA . GLY A 1 87 ? -19.630 -5.875 10.672 1.00 93.94 87 GLY A CA 1
ATOM 672 C C . GLY A 1 87 ? -18.335 -6.26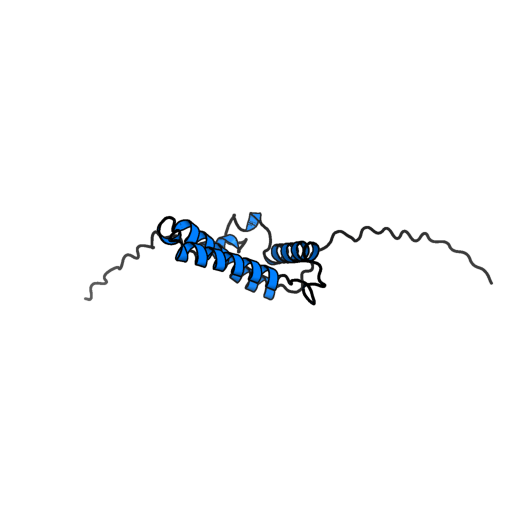2 11.391 1.00 93.94 87 GLY A C 1
ATOM 673 O O . GLY A 1 87 ? -18.136 -5.819 12.520 1.00 93.94 87 GLY A O 1
ATOM 674 N N . ILE A 1 88 ? -17.416 -6.975 10.725 1.00 92.88 88 ILE A N 1
ATOM 675 C CA . ILE A 1 88 ? -16.083 -7.330 11.254 1.00 92.88 88 ILE A CA 1
ATOM 676 C C . ILE A 1 88 ? -15.347 -6.089 11.763 1.00 92.88 88 ILE A C 1
ATOM 678 O O . ILE A 1 88 ? -14.691 -6.139 12.796 1.00 92.88 88 ILE A O 1
ATOM 682 N N . ALA A 1 89 ? -15.508 -4.948 11.088 1.00 90.50 89 ALA A N 1
ATOM 683 C CA . ALA A 1 89 ? -14.888 -3.690 11.491 1.00 90.50 89 ALA A CA 1
ATOM 684 C C . ALA A 1 89 ? -15.237 -3.243 12.923 1.00 90.50 89 ALA A C 1
ATOM 686 O O . ALA A 1 89 ? -14.467 -2.508 13.538 1.00 90.50 89 ALA A O 1
ATOM 687 N N . TYR A 1 90 ? -16.394 -3.660 13.440 1.00 92.31 90 TYR A N 1
ATOM 688 C CA . TYR A 1 90 ? -16.864 -3.309 14.779 1.00 92.31 90 TYR A CA 1
ATOM 689 C C . TYR A 1 90 ? -16.530 -4.381 15.820 1.00 92.31 90 TYR A C 1
ATOM 691 O O . TYR A 1 90 ? -16.442 -4.065 17.004 1.00 92.31 90 TYR A O 1
ATOM 699 N N . GLU A 1 91 ? -16.350 -5.630 15.389 1.00 93.31 91 GLU A N 1
ATOM 700 C CA . GLU A 1 91 ? -15.977 -6.754 16.254 1.00 93.31 91 GLU A CA 1
ATOM 701 C C . GLU A 1 91 ? -14.457 -6.825 16.458 1.00 93.31 91 GLU A C 1
ATOM 703 O O . GLU A 1 91 ? -13.987 -7.060 17.570 1.00 93.31 91 GLU A O 1
ATOM 708 N N . GLU A 1 92 ? -13.689 -6.551 15.403 1.00 91.50 92 GLU A N 1
ATOM 709 C CA . GLU A 1 92 ? -12.228 -6.633 15.362 1.00 91.50 92 GLU A CA 1
ATOM 710 C C . GLU A 1 92 ? -11.621 -5.342 14.777 1.00 91.50 92 GLU A C 1
ATOM 712 O O . GLU A 1 92 ? -11.103 -5.332 13.657 1.00 91.50 92 GLU A O 1
ATOM 717 N N . PRO A 1 93 ? -11.652 -4.217 15.512 1.00 87.88 93 PRO A N 1
ATOM 718 C CA . PRO A 1 93 ? -11.193 -2.924 14.998 1.00 87.88 93 PRO A CA 1
ATOM 719 C C . PRO A 1 93 ? -9.699 -2.895 14.630 1.00 87.88 93 PRO A C 1
ATOM 721 O O . PRO A 1 93 ? -9.298 -2.116 13.765 1.00 87.88 93 PRO A O 1
ATOM 724 N N . GLU A 1 94 ? -8.874 -3.766 15.219 1.00 87.94 94 GLU A N 1
ATOM 725 C CA . GLU A 1 94 ? -7.446 -3.856 14.885 1.00 87.94 94 GLU A CA 1
ATOM 726 C C . GLU A 1 94 ? -7.217 -4.283 13.428 1.00 87.94 94 GLU A C 1
ATOM 728 O O . GLU A 1 94 ? -6.346 -3.727 12.765 1.00 87.94 94 GLU A O 1
ATOM 733 N N . CYS A 1 95 ? -8.051 -5.166 12.859 1.00 85.12 95 CYS A N 1
ATOM 734 C CA . CYS A 1 95 ? -7.887 -5.564 11.455 1.00 85.12 95 CYS A CA 1
ATOM 735 C C . CYS A 1 95 ? -8.131 -4.390 10.487 1.00 85.12 95 CYS A C 1
ATOM 737 O O . CYS A 1 95 ? -7.508 -4.293 9.424 1.00 85.12 95 CYS A O 1
ATOM 739 N N . VAL A 1 96 ? -9.015 -3.463 10.872 1.00 90.56 96 VAL A N 1
ATOM 740 C CA . VAL A 1 96 ? -9.289 -2.221 10.140 1.00 90.56 96 VAL A CA 1
ATOM 741 C C . VAL A 1 96 ? -8.110 -1.272 10.280 1.00 90.56 96 VAL A C 1
ATOM 743 O O . VAL A 1 96 ? -7.654 -0.724 9.277 1.00 90.56 96 VAL A O 1
ATOM 746 N N . LYS A 1 97 ? -7.588 -1.111 11.500 1.00 90.06 97 LYS A N 1
ATOM 747 C CA . LYS A 1 97 ? -6.412 -0.283 11.777 1.00 90.06 97 LYS A CA 1
ATOM 748 C C . LYS A 1 97 ? -5.204 -0.747 10.964 1.00 90.06 97 LYS A C 1
ATOM 750 O O . LYS A 1 97 ? -4.586 0.081 10.295 1.00 90.06 97 LYS A O 1
ATOM 755 N N . ASP A 1 98 ? -4.917 -2.044 10.948 1.00 89.25 98 ASP A N 1
ATOM 756 C CA . ASP A 1 98 ? -3.829 -2.626 10.156 1.00 89.25 98 ASP A CA 1
ATOM 757 C C . ASP A 1 98 ? -4.045 -2.388 8.662 1.00 89.25 98 ASP A C 1
ATOM 759 O O . ASP A 1 98 ? -3.149 -1.926 7.961 1.00 89.25 98 ASP A O 1
ATOM 763 N N . THR A 1 99 ? -5.267 -2.606 8.169 1.00 92.62 99 THR A N 1
ATOM 764 C CA . THR A 1 99 ? -5.565 -2.416 6.744 1.00 92.62 99 THR A CA 1
ATOM 765 C C . THR A 1 99 ? -5.428 -0.952 6.309 1.00 92.62 99 THR A C 1
ATOM 767 O O . THR A 1 99 ? -4.934 -0.691 5.210 1.00 92.62 99 THR A O 1
ATOM 770 N N . ILE A 1 100 ? -5.830 0.010 7.150 1.00 92.25 100 ILE A N 1
ATOM 771 C CA . ILE A 1 100 ? -5.619 1.444 6.889 1.00 92.25 100 ILE A CA 1
ATOM 772 C C . ILE A 1 100 ? -4.127 1.778 6.960 1.00 92.25 100 ILE A C 1
ATOM 774 O O . ILE A 1 100 ? -3.632 2.488 6.090 1.00 92.25 100 ILE A O 1
ATOM 778 N N . THR A 1 101 ? -3.411 1.249 7.955 1.00 91.88 101 THR A N 1
ATOM 779 C CA . THR A 1 101 ? -1.961 1.449 8.109 1.00 91.88 101 THR A CA 1
ATOM 780 C C . THR A 1 101 ? -1.218 0.985 6.858 1.00 91.88 101 THR A C 1
ATOM 782 O O . THR A 1 101 ? -0.428 1.746 6.301 1.00 91.88 101 THR A O 1
ATOM 785 N N . ASP A 1 102 ? -1.536 -0.208 6.355 1.00 91.19 102 ASP A N 1
ATOM 786 C CA . ASP A 1 102 ? -0.962 -0.740 5.121 1.00 91.19 102 ASP A CA 1
ATOM 787 C C . ASP A 1 102 ? -1.288 0.148 3.913 1.00 91.19 102 ASP A C 1
ATOM 789 O O . ASP A 1 102 ? -0.404 0.462 3.121 1.00 91.19 102 ASP A O 1
ATOM 793 N N . ALA A 1 103 ? -2.547 0.582 3.767 1.00 93.06 103 ALA A N 1
ATOM 794 C CA . ALA A 1 103 ? -2.953 1.448 2.660 1.00 93.06 103 ALA A CA 1
ATOM 795 C C . ALA A 1 103 ? -2.214 2.796 2.685 1.00 93.06 103 ALA A C 1
ATOM 797 O O . ALA A 1 103 ? -1.7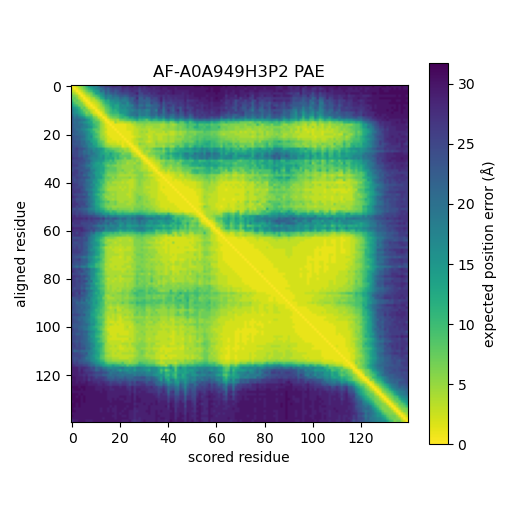63 3.268 1.643 1.00 93.06 103 ALA A O 1
ATOM 798 N N . CYS A 1 104 ? -2.055 3.399 3.866 1.00 92.44 104 CYS A N 1
ATOM 799 C CA . CYS A 1 104 ? -1.271 4.619 4.043 1.00 92.44 104 CYS A CA 1
ATOM 800 C C . CYS A 1 104 ? 0.206 4.396 3.701 1.00 92.44 104 CYS A C 1
ATOM 802 O O . CYS A 1 104 ? 0.785 5.223 3.000 1.00 92.44 104 CYS A O 1
ATOM 804 N N . GLY A 1 105 ? 0.796 3.276 4.130 1.00 89.38 105 GLY A N 1
ATOM 805 C CA . GLY A 1 105 ? 2.174 2.926 3.781 1.00 89.38 105 GLY A CA 1
ATOM 806 C C . GLY A 1 105 ? 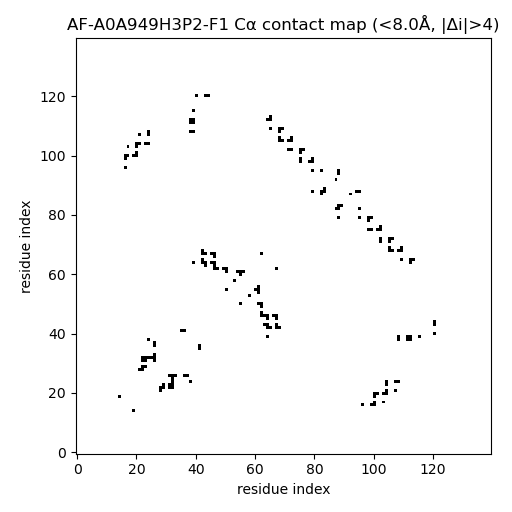2.361 2.764 2.272 1.00 89.38 105 GLY A C 1
ATOM 807 O O . GLY A 1 105 ? 3.301 3.302 1.699 1.00 89.38 105 GLY A O 1
ATOM 808 N N . TYR A 1 106 ? 1.420 2.109 1.591 1.00 91.50 106 TYR A N 1
ATOM 809 C CA . TYR A 1 106 ? 1.463 1.971 0.133 1.00 91.50 106 TYR A CA 1
ATOM 810 C C . TYR A 1 106 ? 1.369 3.319 -0.590 1.00 91.50 106 TYR A C 1
ATOM 812 O O . TYR A 1 106 ? 2.062 3.526 -1.581 1.00 91.50 106 TYR A O 1
ATOM 820 N N . LEU A 1 107 ? 0.557 4.258 -0.098 1.00 92.00 107 LEU A N 1
ATOM 821 C CA . LEU A 1 107 ? 0.471 5.601 -0.681 1.00 92.00 107 LEU A CA 1
ATOM 822 C C . LEU A 1 107 ? 1.766 6.407 -0.505 1.00 92.00 107 LEU A C 1
ATOM 824 O O . LEU A 1 107 ? 2.148 7.135 -1.420 1.00 92.00 107 LEU A O 1
ATOM 828 N N . ASP A 1 108 ? 2.462 6.256 0.621 1.00 88.50 108 ASP A N 1
ATOM 829 C CA . ASP A 1 108 ? 3.791 6.858 0.795 1.00 88.50 108 ASP A CA 1
ATOM 830 C C . ASP A 1 108 ? 4.823 6.187 -0.131 1.00 88.50 108 ASP A C 1
ATOM 832 O O . ASP A 1 108 ? 5.619 6.851 -0.795 1.00 88.50 108 ASP A O 1
ATOM 836 N N . GLY A 1 109 ? 4.715 4.866 -0.296 1.00 86.69 109 GLY A N 1
ATOM 837 C CA . GLY A 1 109 ? 5.464 4.091 -1.285 1.00 86.69 109 GLY A CA 1
ATOM 838 C C . GLY A 1 109 ? 5.259 4.559 -2.727 1.00 86.69 109 GLY A C 1
ATOM 839 O O . GLY A 1 109 ? 6.216 4.604 -3.503 1.00 86.69 109 GLY A O 1
ATOM 840 N N . LEU A 1 110 ? 4.034 4.955 -3.088 1.00 90.62 110 LEU A N 1
ATOM 841 C CA . LEU A 1 110 ? 3.735 5.540 -4.396 1.00 90.62 110 LEU A CA 1
ATOM 842 C C . LEU A 1 110 ? 4.497 6.851 -4.587 1.00 90.62 110 LEU A C 1
ATOM 844 O O . LEU A 1 110 ? 5.122 7.046 -5.627 1.00 90.62 110 LEU A O 1
ATOM 848 N N . TRP A 1 111 ? 4.483 7.728 -3.580 1.00 88.69 111 TRP A N 1
ATOM 849 C CA . TRP A 1 111 ? 5.254 8.968 -3.628 1.00 88.69 111 TRP A CA 1
ATOM 850 C C . TRP A 1 111 ? 6.750 8.681 -3.786 1.00 88.69 111 TRP A C 1
ATOM 852 O O . TRP A 1 111 ? 7.392 9.265 -4.659 1.00 88.69 111 TRP A O 1
ATOM 862 N N . ALA A 1 112 ? 7.301 7.748 -3.006 1.00 86.62 112 ALA A N 1
ATOM 863 C CA . ALA A 1 112 ? 8.711 7.376 -3.098 1.00 86.62 112 ALA A CA 1
ATOM 864 C C . ALA A 1 112 ? 9.073 6.825 -4.487 1.00 86.62 112 ALA A C 1
ATOM 866 O O . ALA A 1 112 ? 10.089 7.217 -5.055 1.00 86.62 112 ALA A O 1
ATOM 867 N N . THR A 1 113 ? 8.225 5.972 -5.061 1.00 88.00 113 THR A N 1
ATOM 868 C CA . THR A 1 113 ? 8.435 5.377 -6.392 1.00 88.00 113 THR A CA 1
ATOM 869 C C . THR A 1 113 ? 8.427 6.443 -7.487 1.00 88.00 113 THR A C 1
ATOM 871 O O . THR A 1 113 ? 9.358 6.503 -8.287 1.00 88.00 113 THR A O 1
ATOM 874 N N . LEU A 1 114 ? 7.460 7.366 -7.449 1.00 88.81 114 LEU A N 1
ATOM 875 C CA . LEU A 1 114 ? 7.370 8.487 -8.393 1.00 88.81 114 LEU A CA 1
ATOM 876 C C . LEU A 1 114 ? 8.588 9.427 -8.340 1.00 88.81 114 LEU A C 1
ATOM 878 O O . LEU A 1 114 ? 8.917 10.056 -9.342 1.00 88.81 114 LEU A O 1
ATOM 882 N N . ASN A 1 115 ? 9.255 9.535 -7.186 1.00 88.19 115 ASN A N 1
ATOM 883 C CA . ASN A 1 115 ? 10.443 10.376 -7.007 1.00 88.19 115 ASN A CA 1
ATOM 884 C C . ASN A 1 115 ? 11.774 9.629 -7.227 1.00 88.19 115 ASN A C 1
ATOM 886 O O . ASN A 1 115 ? 12.827 10.251 -7.116 1.00 88.19 115 ASN A O 1
ATOM 890 N N . ASN A 1 116 ? 11.748 8.332 -7.562 1.00 84.00 116 ASN A N 1
ATOM 891 C CA . ASN A 1 116 ? 12.944 7.532 -7.865 1.00 84.00 116 ASN A CA 1
ATOM 892 C C . ASN A 1 116 ? 12.803 6.761 -9.199 1.00 84.00 116 ASN A C 1
ATOM 894 O O . ASN A 1 116 ? 12.895 5.529 -9.200 1.00 84.00 116 ASN A O 1
ATOM 898 N N . PRO A 1 117 ? 12.570 7.443 -10.340 1.00 74.00 117 PRO A N 1
ATOM 899 C CA . PRO A 1 117 ? 12.219 6.786 -11.603 1.00 74.00 117 PRO A CA 1
ATOM 900 C C . PRO A 1 117 ? 13.378 6.034 -12.281 1.00 74.00 117 PRO A C 1
ATOM 902 O O . PRO A 1 117 ? 13.121 5.068 -12.986 1.00 74.00 117 PRO A O 1
ATOM 905 N N . GLU A 1 118 ? 14.635 6.430 -12.054 1.00 65.62 118 GLU A N 1
ATOM 906 C CA . GLU A 1 118 ? 15.807 5.985 -12.841 1.00 65.62 118 GLU A CA 1
ATOM 907 C C . GLU A 1 118 ? 16.439 4.649 -12.398 1.00 65.62 118 GLU A C 1
ATOM 909 O O . GLU A 1 118 ? 17.488 4.263 -12.904 1.00 65.62 118 GLU A O 1
ATOM 914 N N . LEU A 1 119 ? 15.844 3.937 -11.440 1.00 63.66 119 LEU A N 1
ATOM 915 C CA . LEU A 1 119 ? 16.417 2.697 -10.906 1.00 63.66 119 LEU A CA 1
ATOM 916 C C . LEU A 1 119 ? 15.769 1.474 -11.559 1.00 63.66 119 LEU A C 1
ATOM 918 O O . LEU A 1 119 ? 14.721 1.005 -11.121 1.00 63.66 119 LEU A O 1
ATOM 922 N N . GLU A 1 120 ? 16.390 0.942 -12.603 1.00 56.34 120 GLU A N 1
ATOM 923 C CA . GLU A 1 120 ? 16.007 -0.358 -13.152 1.00 56.34 120 GLU A CA 1
ATOM 924 C C . GLU A 1 120 ? 16.415 -1.476 -12.182 1.00 56.34 120 GLU A C 1
ATOM 926 O O . GLU A 1 120 ? 17.441 -1.394 -11.504 1.00 56.34 120 GLU A O 1
ATOM 931 N N . ILE A 1 121 ? 15.581 -2.514 -12.064 1.00 59.81 121 ILE A N 1
ATOM 932 C CA . ILE A 1 121 ? 16.002 -3.726 -11.359 1.00 59.81 121 ILE A CA 1
ATOM 933 C C . ILE A 1 121 ? 17.093 -4.345 -12.225 1.00 59.81 121 ILE A C 1
ATOM 935 O O . ILE A 1 121 ? 16.806 -4.715 -13.359 1.00 59.81 121 ILE A O 1
ATOM 939 N N . ALA A 1 122 ? 18.307 -4.476 -11.690 1.00 49.62 122 ALA A N 1
ATOM 940 C CA . ALA A 1 122 ? 19.319 -5.328 -12.295 1.00 49.62 122 ALA A CA 1
ATOM 941 C C . ALA A 1 122 ? 18.751 -6.752 -12.369 1.00 49.62 122 ALA A C 1
ATOM 943 O O . ALA A 1 122 ? 18.598 -7.430 -11.351 1.00 49.62 122 ALA A O 1
ATOM 944 N N . THR A 1 123 ? 18.335 -7.170 -13.558 1.00 45.22 123 THR A N 1
ATOM 945 C CA . THR A 1 123 ? 18.099 -8.575 -13.860 1.00 45.22 123 THR A CA 1
ATOM 946 C C . THR A 1 123 ? 19.475 -9.186 -14.090 1.00 45.22 123 THR A C 1
ATOM 948 O O . THR A 1 123 ? 20.174 -8.742 -14.996 1.00 45.22 123 THR A O 1
ATOM 951 N N . ASP A 1 124 ? 19.883 -10.136 -13.244 1.00 45.12 124 ASP A N 1
ATOM 952 C CA . ASP A 1 124 ? 21.132 -10.913 -13.356 1.00 45.12 124 ASP A CA 1
ATOM 953 C C . ASP A 1 124 ? 21.129 -11.810 -14.623 1.00 45.12 124 ASP A C 1
ATOM 955 O O . ASP A 1 124 ? 21.209 -13.030 -14.520 1.00 45.12 124 ASP A O 1
ATOM 959 N N . ASP A 1 125 ? 20.989 -11.224 -15.815 1.00 46.84 125 ASP A N 1
ATOM 960 C CA . ASP A 1 125 ? 20.963 -11.923 -17.112 1.00 46.84 125 ASP A CA 1
ATOM 961 C C . ASP A 1 125 ? 22.138 -11.521 -18.035 1.00 46.84 125 ASP A C 1
ATOM 963 O O . ASP A 1 125 ? 22.140 -11.875 -19.209 1.00 46.84 125 ASP A O 1
ATOM 967 N N . ASP A 1 126 ? 23.173 -10.847 -17.516 1.00 46.34 126 ASP A N 1
ATOM 968 C CA . ASP A 1 126 ? 24.400 -10.493 -18.263 1.00 46.34 126 ASP A CA 1
ATOM 969 C C . ASP A 1 126 ? 25.593 -11.413 -17.900 1.00 46.34 126 ASP A C 1
ATOM 971 O O . ASP A 1 126 ? 26.710 -10.969 -17.641 1.00 46.34 126 ASP A O 1
ATOM 975 N N . GLU A 1 127 ? 25.363 -12.730 -17.893 1.00 49.62 127 GLU A N 1
ATOM 976 C CA . GLU A 1 127 ? 26.429 -13.724 -18.104 1.00 49.62 127 GLU A CA 1
ATOM 977 C C . GLU A 1 127 ? 26.227 -14.399 -19.469 1.00 49.62 127 GLU A C 1
ATOM 979 O O . GLU A 1 127 ? 25.889 -15.578 -19.574 1.00 49.62 127 GLU A O 1
ATOM 984 N N . THR A 1 128 ? 26.435 -13.646 -20.548 1.00 43.97 128 THR A N 1
ATOM 985 C CA . THR A 1 128 ? 26.875 -14.241 -21.814 1.00 43.97 128 THR A CA 1
ATOM 986 C C . THR A 1 128 ? 28.319 -13.838 -22.056 1.00 43.97 128 THR A C 1
ATOM 988 O O . THR A 1 128 ? 28.601 -12.717 -22.471 1.00 43.97 128 THR A O 1
ATOM 991 N N . ASP A 1 129 ? 29.209 -14.784 -21.746 1.00 51.44 129 ASP A N 1
ATOM 992 C CA . ASP A 1 129 ? 30.574 -14.880 -22.257 1.00 51.44 129 ASP A CA 1
ATOM 993 C C . ASP A 1 129 ? 30.578 -14.631 -23.773 1.00 51.44 129 ASP A C 1
ATOM 995 O O . ASP A 1 129 ? 30.149 -15.485 -24.551 1.00 51.44 129 ASP A O 1
ATOM 999 N N . GLU A 1 130 ? 31.110 -13.491 -24.198 1.00 47.81 130 GLU A N 1
ATOM 1000 C CA . GLU A 1 130 ? 31.718 -13.362 -25.520 1.00 47.81 130 GLU A CA 1
ATOM 1001 C C . GLU A 1 130 ? 33.231 -13.229 -25.312 1.00 47.81 130 GLU A C 1
ATOM 1003 O O . GLU A 1 130 ? 33.804 -12.139 -25.321 1.00 47.81 130 GLU A O 1
ATOM 1008 N N . GLU A 1 131 ? 33.885 -14.370 -25.068 1.00 49.84 131 GLU A N 1
ATOM 1009 C CA . GLU A 1 131 ? 35.297 -14.523 -25.413 1.00 49.84 131 GLU A CA 1
ATOM 1010 C C . GLU A 1 131 ? 35.394 -14.554 -26.945 1.00 49.84 131 GLU A C 1
ATOM 1012 O O . GLU A 1 131 ? 35.275 -15.611 -27.564 1.00 49.84 131 GLU A O 1
ATOM 1017 N N . GLU A 1 132 ? 35.572 -13.394 -27.580 1.00 50.53 132 GLU A N 1
ATOM 1018 C CA . GLU A 1 132 ? 36.128 -13.366 -28.933 1.00 50.53 132 GLU A CA 1
ATOM 1019 C C . GLU A 1 132 ? 37.656 -13.422 -28.815 1.00 50.53 132 GLU A C 1
ATOM 1021 O O . GLU A 1 132 ? 38.322 -12.437 -28.490 1.00 50.53 132 GLU A O 1
ATOM 1026 N N . GLU A 1 133 ? 38.181 -14.636 -29.005 1.00 47.00 133 GLU A N 1
ATOM 1027 C CA . GLU A 1 133 ? 39.597 -14.916 -29.224 1.00 47.00 133 GLU A CA 1
ATOM 1028 C C . GLU A 1 133 ? 40.105 -14.127 -30.444 1.00 47.00 133 GLU A C 1
ATOM 1030 O O . GLU A 1 133 ? 39.497 -14.141 -31.517 1.00 47.00 133 GLU A O 1
ATOM 1035 N N . ASP A 1 134 ? 41.240 -13.450 -30.257 1.00 47.03 134 ASP A N 1
ATOM 1036 C CA . ASP A 1 134 ? 42.084 -12.919 -31.324 1.00 47.03 134 ASP A CA 1
ATOM 1037 C C . ASP A 1 134 ? 42.413 -14.032 -32.336 1.00 47.03 134 ASP A C 1
ATOM 1039 O O . ASP A 1 134 ? 43.006 -15.040 -31.958 1.00 47.03 134 ASP A O 1
ATOM 1043 N N . ASP A 1 135 ? 42.138 -13.810 -33.621 1.00 52.00 135 ASP A N 1
ATOM 1044 C CA . ASP A 1 135 ? 42.886 -14.467 -34.696 1.00 52.00 135 ASP A CA 1
ATOM 1045 C C . ASP A 1 135 ? 43.281 -13.415 -35.745 1.00 52.00 135 ASP A C 1
ATOM 1047 O O . ASP A 1 135 ? 42.494 -12.973 -36.587 1.00 52.00 135 ASP A O 1
ATOM 1051 N N . ASP A 1 136 ? 44.541 -12.990 -35.633 1.00 54.97 136 ASP A N 1
ATOM 1052 C CA . ASP A 1 136 ? 45.319 -12.372 -36.699 1.00 54.97 136 ASP A CA 1
ATOM 1053 C C . ASP A 1 136 ? 45.412 -13.346 -37.886 1.00 54.97 136 ASP A C 1
ATOM 1055 O O . ASP A 1 136 ? 45.927 -14.448 -37.719 1.00 54.97 136 ASP A O 1
ATOM 1059 N N . GLU A 1 137 ? 45.051 -12.926 -39.100 1.00 54.78 137 GLU A N 1
ATOM 1060 C CA . GLU A 1 137 ? 45.710 -13.434 -40.311 1.00 54.78 137 GLU A CA 1
ATOM 1061 C C . GLU A 1 137 ? 45.624 -12.399 -41.451 1.00 54.78 137 GLU A C 1
ATOM 1063 O O . GLU A 1 137 ? 44.559 -12.091 -41.991 1.00 54.78 137 GLU A O 1
ATOM 1068 N N . ASP A 1 138 ? 46.794 -11.833 -41.770 1.00 55.69 138 ASP A N 1
ATOM 1069 C CA . ASP A 1 138 ? 47.114 -11.148 -43.023 1.00 55.69 138 ASP A CA 1
ATOM 1070 C C . ASP A 1 138 ? 46.787 -12.051 -44.232 1.00 55.69 138 ASP A C 1
ATOM 1072 O O . ASP A 1 138 ? 47.151 -13.224 -44.215 1.00 55.69 138 ASP A O 1
ATOM 1076 N N . ASP A 1 139 ? 46.198 -11.506 -45.306 1.00 51.22 139 ASP A N 1
ATOM 1077 C CA . ASP A 1 139 ? 46.747 -11.650 -46.669 1.00 51.22 139 ASP A CA 1
ATOM 1078 C C . ASP A 1 139 ? 45.941 -10.885 -47.752 1.00 51.22 139 ASP A C 1
ATOM 1080 O O . ASP A 1 139 ? 44.709 -10.834 -47.741 1.00 51.22 139 ASP A O 1
ATOM 1084 N N . ASP A 1 140 ? 46.727 -10.373 -48.714 1.00 47.22 140 ASP A N 1
ATOM 1085 C CA . ASP A 1 140 ? 46.469 -9.729 -50.027 1.00 47.22 140 ASP A CA 1
ATOM 1086 C C . ASP A 1 140 ? 46.076 -8.233 -50.140 1.00 47.22 140 ASP A C 1
ATOM 1088 O O . ASP A 1 140 ? 44.883 -7.855 -50.055 1.00 47.22 140 ASP A O 1
#

Sequence (140 aa):
MSEDTEVEYVAPEYESVLLNAFALVNSEAGARAALYGPFWEDYRRVASIFNSLVPADELDDGLTAEQAILFMVSMKLGRLSYALTTGIAYEEPECVKDTITDACGYLDGLWATLNNPELEIATDDDETDEEEEDDDEDDD

Mean predicted aligned error: 12.98 Å

Solvent-accessible surface area (backbone atoms only — not comparable to full-atom values): 8463 Å² total; per-residue (Å²): 136,82,82,81,74,84,76,81,81,75,75,74,92,67,83,51,51,67,57,53,14,46,26,49,63,33,58,92,66,29,77,64,10,64,77,68,56,60,57,52,60,49,30,43,50,51,14,54,56,47,32,73,74,50,54,39,86,83,33,93,83,42,55,47,39,63,53,39,36,53,51,52,36,50,54,34,52,51,51,48,52,49,28,59,76,72,44,46,40,77,78,44,48,64,64,46,51,51,40,50,21,51,35,51,25,40,55,52,38,42,55,53,30,72,73,53,76,88,69,74,80,84,70,97,75,83,83,72,87,77,83,78,75,88,78,90,77,91,85,136

Secondary structure (DSSP, 8-state):
------------SSPPHHHHHHHHH-TTT-TTGGGT--HHHHHHHHHHHHHHHS-TTSSTT---HHHHHHHHHHHHHHHHHHHHHHSHHHH-HHHHHHHHHHHHHHHHHHHHHHT-TT-----S----------------

Foldseek 3Di:
DDPPDPDPDDDDPDDDLLLLLVQCQDPVNYPNVVVQPHLLLNLQVVQVVQCVVVPCVVPVRGADSLNSLVVLLVVLVVVLVVCVVVVVCVVPVVVNSVSSSSSSSSVVSSVVNVVVPPDDPPDPPPPDDPPPDDDDDDDD

pLDDT: mean 75.66, std 16.57, range [43.97, 95.69]